Protein AF-A0AAW0UEI5-F1 (afdb_monomer_lite)

Secondary structure (DSSP, 8-state):
--THHHHHHHHHHHHHHHHHHHHHHHHHHHHHHHHHHHHHHHHHHTT----HHHHHHHHHHHHHHHHHHHHHHHHHHHHHHHHHHHHHHHHHHHHHHHHHHHHHHHHHHHHHHHHHHHHHHHHHHHHHHHHHHTTTTT--TT-HHHHHHHHHHHHHHHHHHHHHHHHHHHTT-

Organism: Scylla paramamosain (NCBI:txid85552)

Structure (mmCIF, N/CA/C/O backbone):
data_AF-A0AAW0UEI5-F1
#
_entry.id   AF-A0AAW0UEI5-F1
#
loop_
_atom_site.group_PDB
_atom_site.id
_atom_site.type_symbol
_atom_site.label_atom_id
_atom_site.label_alt_id
_atom_site.label_comp_id
_atom_site.label_asym_id
_atom_site.label_entity_id
_atom_site.label_seq_id
_atom_site.pdbx_PDB_ins_code
_atom_site.Cartn_x
_atom_site.Cartn_y
_atom_site.Cartn_z
_atom_site.occupancy
_atom_site.B_iso_or_equiv
_atom_site.auth_seq_id
_atom_site.auth_comp_id
_atom_site.auth_asym_id
_atom_site.auth_atom_id
_atom_site.pdbx_PDB_model_num
ATOM 1 N N . MET A 1 1 ? -10.371 6.107 6.459 1.00 50.34 1 MET A N 1
ATOM 2 C CA . MET A 1 1 ? -10.333 6.286 4.992 1.00 50.34 1 MET A CA 1
ATOM 3 C C . MET A 1 1 ? -11.681 5.960 4.374 1.00 50.34 1 MET A C 1
ATOM 5 O O . MET A 1 1 ? -11.989 4.800 4.139 1.00 50.34 1 MET A O 1
ATOM 9 N N . GLY A 1 2 ? -12.511 6.980 4.152 1.00 50.69 2 GLY A N 1
ATOM 10 C CA . GLY A 1 2 ? -13.611 6.857 3.192 1.00 50.69 2 GLY A CA 1
ATOM 11 C C . GLY A 1 2 ? -13.049 6.807 1.768 1.00 50.69 2 GLY A C 1
ATOM 12 O O . GLY A 1 2 ? -11.851 7.012 1.589 1.00 50.69 2 GLY A O 1
ATOM 13 N N . LEU A 1 3 ? -13.919 6.561 0.787 1.00 61.66 3 LEU A N 1
ATOM 14 C CA . LEU A 1 3 ? -13.705 6.432 -0.670 1.00 61.66 3 LEU A CA 1
ATOM 15 C C . LEU A 1 3 ? -12.547 7.246 -1.307 1.00 61.66 3 LEU A C 1
ATOM 17 O O . LEU A 1 3 ? -12.020 6.846 -2.340 1.00 61.66 3 LEU A O 1
ATOM 21 N N . HIS A 1 4 ? -12.118 8.346 -0.687 1.00 66.31 4 HIS A N 1
ATOM 22 C CA . HIS A 1 4 ? -11.010 9.196 -1.115 1.00 66.31 4 HIS A CA 1
ATOM 23 C C . HIS A 1 4 ? -9.640 8.497 -1.181 1.00 66.31 4 HIS A C 1
ATOM 25 O O . HIS A 1 4 ? -8.958 8.634 -2.190 1.00 66.31 4 HIS A O 1
ATOM 31 N N . GLY A 1 5 ? -9.261 7.698 -0.173 1.00 74.56 5 GLY A N 1
ATOM 32 C CA . GLY A 1 5 ? -7.939 7.041 -0.155 1.00 74.56 5 GLY A CA 1
ATOM 33 C C . GLY A 1 5 ? -7.789 5.964 -1.237 1.00 74.56 5 GLY A C 1
ATOM 34 O O . GLY A 1 5 ? -6.722 5.794 -1.818 1.00 74.56 5 GLY A O 1
ATOM 35 N N . PHE A 1 6 ? -8.889 5.283 -1.575 1.00 80.00 6 PHE A N 1
ATOM 36 C CA . PHE A 1 6 ? -8.926 4.347 -2.701 1.00 80.00 6 PHE A CA 1
ATOM 37 C C . PHE A 1 6 ? -8.832 5.068 -4.047 1.00 80.00 6 PHE A C 1
ATOM 39 O O . PHE A 1 6 ? -8.159 4.582 -4.953 1.00 80.00 6 PHE A O 1
ATOM 46 N N . SER A 1 7 ? -9.471 6.234 -4.172 1.00 86.75 7 SER A N 1
ATOM 47 C CA . SER A 1 7 ? -9.376 7.060 -5.378 1.00 86.75 7 SER A CA 1
ATOM 48 C C . SER A 1 7 ? -7.954 7.580 -5.607 1.00 86.75 7 SER A C 1
ATOM 50 O O . SER A 1 7 ? -7.487 7.576 -6.742 1.00 86.75 7 SER A O 1
ATOM 52 N N . GLU A 1 8 ? -7.261 8.009 -4.550 1.00 88.75 8 GLU A N 1
ATOM 53 C CA . GLU A 1 8 ? -5.876 8.493 -4.630 1.00 88.75 8 GLU A CA 1
ATOM 54 C C . GLU A 1 8 ? -4.903 7.365 -4.986 1.00 88.75 8 GLU A C 1
ATOM 56 O O . GLU A 1 8 ? -4.135 7.499 -5.938 1.00 88.75 8 GLU A O 1
ATOM 61 N N . ALA A 1 9 ? -4.999 6.214 -4.311 1.00 90.44 9 ALA A N 1
ATOM 62 C CA . ALA A 1 9 ? -4.184 5.046 -4.637 1.00 90.44 9 ALA A CA 1
ATOM 63 C C . ALA A 1 9 ? -4.417 4.562 -6.080 1.00 90.44 9 ALA A C 1
ATOM 65 O O . ALA A 1 9 ? -3.464 4.247 -6.788 1.00 90.44 9 ALA A O 1
ATOM 66 N N . SER A 1 10 ? -5.673 4.551 -6.546 1.00 92.56 10 SER A N 1
ATOM 67 C CA . SER A 1 10 ? -5.995 4.198 -7.934 1.00 92.56 10 SER A CA 1
ATOM 68 C C . SER A 1 10 ? -5.360 5.167 -8.931 1.00 92.56 10 SER A C 1
ATOM 70 O O . SER A 1 10 ? -4.824 4.726 -9.943 1.00 92.56 10 SER A O 1
ATOM 72 N N . SER A 1 11 ? -5.385 6.472 -8.642 1.00 93.62 11 SER A N 1
ATOM 73 C CA . SER A 1 11 ? -4.767 7.484 -9.505 1.00 93.62 11 SER A CA 1
ATOM 74 C C . SER A 1 11 ? -3.252 7.298 -9.610 1.00 93.62 11 SER A C 1
ATOM 76 O O . SER A 1 11 ? -2.709 7.376 -10.710 1.00 93.62 11 SER A O 1
ATOM 78 N N . ILE A 1 12 ? -2.575 7.019 -8.492 1.00 93.38 12 ILE A N 1
ATOM 79 C CA . ILE A 1 12 ? -1.125 6.766 -8.467 1.00 93.38 12 ILE A CA 1
ATOM 80 C C . ILE A 1 12 ? -0.783 5.499 -9.257 1.00 93.38 12 ILE A C 1
ATOM 82 O O . ILE A 1 12 ? 0.129 5.499 -10.081 1.00 93.38 12 ILE A O 1
ATOM 86 N N . LEU A 1 13 ? -1.550 4.420 -9.079 1.00 93.88 13 LEU A N 1
ATOM 87 C CA . LEU A 1 13 ? -1.349 3.183 -9.839 1.00 93.88 13 LEU A CA 1
ATOM 88 C C . LEU A 1 13 ? -1.552 3.389 -11.348 1.00 93.88 13 LEU A C 1
ATOM 90 O O . LEU A 1 13 ? -0.800 2.831 -12.151 1.00 93.88 13 LEU A O 1
ATOM 94 N N . ASP A 1 14 ? -2.518 4.217 -11.748 1.00 96.25 14 ASP A N 1
ATOM 95 C CA . ASP A 1 14 ? -2.708 4.596 -13.149 1.00 96.25 14 ASP A CA 1
ATOM 96 C C . ASP A 1 14 ? -1.534 5.428 -13.693 1.00 96.25 14 ASP A C 1
ATOM 98 O O . ASP A 1 14 ? -1.124 5.222 -14.841 1.00 96.25 14 ASP A O 1
ATOM 102 N N . SER A 1 15 ? -0.965 6.339 -12.894 1.00 95.50 15 SER A N 1
ATOM 103 C CA . SER A 1 15 ? 0.265 7.066 -13.242 1.00 95.50 15 SER A CA 1
ATOM 104 C C . SER A 1 15 ? 1.440 6.109 -13.445 1.00 95.50 15 SER A C 1
ATOM 106 O O . SER A 1 15 ? 2.057 6.125 -14.512 1.00 95.50 15 SER A O 1
ATOM 108 N N . ILE A 1 16 ? 1.691 5.209 -12.488 1.00 95.44 16 ILE A N 1
ATOM 109 C CA . ILE A 1 16 ? 2.750 4.189 -12.570 1.00 95.44 16 ILE A CA 1
ATOM 110 C C . ILE A 1 16 ? 2.584 3.350 -13.838 1.00 95.44 16 ILE A C 1
ATOM 112 O O . ILE A 1 16 ? 3.533 3.168 -14.600 1.00 95.44 16 ILE A O 1
ATOM 116 N N . LYS A 1 17 ? 1.363 2.890 -14.130 1.00 96.25 17 LYS A N 1
ATOM 117 C CA . LYS A 1 17 ? 1.079 2.112 -15.341 1.00 96.25 17 LYS A CA 1
ATOM 118 C C . LYS A 1 17 ? 1.422 2.883 -16.617 1.00 96.25 17 LYS A C 1
ATOM 120 O O . LYS A 1 17 ? 1.975 2.302 -17.548 1.00 96.25 17 LYS A O 1
ATOM 125 N N . LYS A 1 18 ? 1.111 4.181 -16.684 1.00 96.44 18 LYS A N 1
ATOM 126 C CA . LYS A 1 18 ? 1.470 5.026 -17.836 1.00 96.44 18 LYS A CA 1
ATOM 127 C C . LYS A 1 18 ? 2.983 5.174 -17.977 1.00 96.44 18 LYS A C 1
ATOM 129 O O . LYS A 1 18 ? 3.469 5.109 -19.102 1.00 96.44 18 LYS A O 1
ATOM 134 N N . ILE A 1 19 ? 3.707 5.350 -16.872 1.00 95.12 19 ILE A N 1
ATOM 135 C CA . ILE A 1 19 ? 5.173 5.442 -16.871 1.00 95.12 19 ILE A CA 1
ATOM 136 C C . ILE A 1 19 ? 5.784 4.135 -17.391 1.00 95.12 19 ILE A C 1
ATOM 138 O O . ILE A 1 19 ? 6.596 4.167 -18.310 1.00 95.12 19 ILE A O 1
ATOM 142 N N . LEU A 1 20 ? 5.317 2.980 -16.911 1.00 92.44 20 LEU A N 1
ATOM 143 C CA . LEU A 1 20 ? 5.793 1.673 -17.383 1.00 92.44 20 LEU A CA 1
ATOM 144 C C . LEU A 1 20 ? 5.533 1.454 -18.884 1.00 92.44 20 LEU A C 1
ATOM 146 O O . LEU A 1 20 ? 6.397 0.952 -19.596 1.00 92.44 20 LEU A O 1
ATOM 150 N N . LEU A 1 21 ? 4.385 1.902 -19.403 1.00 94.88 21 LEU A N 1
ATOM 151 C CA . LEU A 1 21 ? 4.105 1.838 -20.844 1.00 94.88 21 LEU A CA 1
ATOM 152 C C . LEU A 1 21 ? 5.052 2.722 -21.676 1.00 94.88 21 LEU A C 1
ATOM 154 O O . LEU A 1 21 ? 5.422 2.345 -22.791 1.00 94.88 21 LEU A O 1
ATOM 158 N N . LYS A 1 22 ? 5.446 3.899 -21.166 1.00 94.81 22 LYS A N 1
ATOM 159 C CA . LYS A 1 22 ? 6.484 4.723 -21.811 1.00 94.81 22 LYS A CA 1
ATOM 160 C C . LYS A 1 22 ? 7.837 4.015 -21.759 1.00 94.81 22 LYS A C 1
ATOM 162 O O . LYS A 1 22 ? 8.528 3.968 -22.776 1.00 94.81 22 LYS A O 1
ATOM 167 N N . TRP A 1 23 ? 8.177 3.422 -20.616 1.00 92.56 23 TRP A N 1
ATOM 168 C CA . TRP A 1 23 ? 9.424 2.691 -20.407 1.00 92.56 23 TRP A CA 1
ATOM 169 C C . TRP A 1 23 ? 9.609 1.574 -21.438 1.00 92.56 23 TRP A C 1
ATOM 171 O O . TRP A 1 23 ? 10.631 1.534 -22.123 1.00 92.56 23 TRP A O 1
ATOM 181 N N . ASP A 1 24 ? 8.590 0.736 -21.646 1.00 93.12 24 ASP A N 1
ATOM 182 C CA . ASP A 1 24 ? 8.618 -0.336 -22.652 1.00 93.12 24 ASP A CA 1
ATOM 183 C C . ASP A 1 24 ? 8.875 0.200 -24.068 1.00 93.12 24 ASP A C 1
ATOM 185 O O . ASP A 1 24 ? 9.644 -0.373 -24.853 1.00 93.12 24 ASP A O 1
ATOM 189 N N . LYS A 1 25 ? 8.268 1.346 -24.401 1.00 95.19 25 LYS A N 1
ATOM 190 C CA . LYS A 1 25 ? 8.491 2.024 -25.683 1.00 95.19 25 LYS A CA 1
ATOM 191 C C . LYS A 1 25 ? 9.928 2.533 -25.804 1.00 95.19 25 LYS A C 1
ATOM 193 O O . LYS A 1 25 ? 10.540 2.378 -26.860 1.00 95.19 25 LYS A O 1
ATOM 198 N N . HIS A 1 26 ? 10.480 3.121 -24.747 1.00 93.44 26 HIS A N 1
ATOM 199 C CA . HIS A 1 26 ? 11.866 3.582 -24.728 1.00 93.44 26 HIS A CA 1
ATOM 200 C C . HIS A 1 26 ? 12.858 2.418 -24.858 1.00 93.44 26 HIS A C 1
ATOM 202 O O . HIS A 1 26 ? 13.784 2.505 -25.664 1.00 93.44 26 HIS A O 1
ATOM 208 N N . CYS A 1 27 ? 12.626 1.297 -24.170 1.00 91.31 27 CYS A N 1
ATOM 209 C CA . CYS A 1 27 ? 13.422 0.078 -24.328 1.00 91.31 27 CYS A CA 1
ATOM 210 C C . CYS A 1 27 ? 13.369 -0.466 -25.762 1.00 91.31 27 CYS A C 1
ATOM 212 O O . CYS A 1 27 ? 14.409 -0.789 -26.336 1.00 91.31 27 CYS A O 1
ATOM 214 N N . SER A 1 28 ? 12.181 -0.499 -26.371 1.00 95.06 28 SER A N 1
ATOM 215 C CA . SER A 1 28 ? 12.010 -0.925 -27.768 1.00 95.06 28 SER A CA 1
ATOM 216 C C . SER A 1 28 ? 12.782 -0.024 -28.740 1.00 95.06 28 SER A C 1
ATOM 218 O O . SER A 1 28 ? 13.445 -0.510 -29.657 1.00 95.06 28 SER A O 1
ATOM 220 N N . ASN A 1 29 ? 12.754 1.294 -28.513 1.00 94.88 29 ASN A N 1
ATOM 221 C CA . ASN A 1 29 ? 13.522 2.253 -29.306 1.00 94.88 29 ASN A CA 1
ATOM 222 C C . ASN A 1 29 ? 15.033 2.034 -29.163 1.00 94.88 29 ASN A C 1
ATOM 224 O O . ASN A 1 29 ? 15.740 2.040 -30.167 1.00 94.88 29 ASN A O 1
ATOM 228 N N . LEU A 1 30 ? 15.530 1.821 -27.940 1.00 94.25 30 LEU A N 1
ATOM 229 C CA . LEU A 1 30 ? 16.948 1.542 -27.705 1.00 94.25 30 LEU A CA 1
ATOM 230 C C . LEU A 1 30 ? 17.394 0.248 -28.385 1.00 94.25 30 LEU A C 1
ATOM 232 O O . LEU A 1 30 ? 18.467 0.229 -28.978 1.00 94.25 30 LEU A O 1
ATOM 236 N N . HIS A 1 31 ? 16.567 -0.799 -28.359 1.00 94.31 31 HIS A N 1
ATOM 237 C CA . HIS A 1 31 ? 16.869 -2.051 -29.050 1.00 94.31 31 HIS A CA 1
ATOM 238 C C . HIS A 1 31 ? 16.983 -1.840 -30.566 1.00 94.31 31 HIS A C 1
ATOM 240 O O . HIS A 1 31 ? 17.979 -2.218 -31.173 1.00 94.31 31 HIS A O 1
ATOM 246 N N . SER A 1 32 ? 16.033 -1.112 -31.164 1.00 96.12 32 SER A N 1
ATOM 247 C CA . SER A 1 32 ? 16.086 -0.770 -32.590 1.00 96.12 32 SER A CA 1
ATOM 248 C C . SER A 1 32 ? 17.298 0.096 -32.961 1.00 96.12 32 SER A C 1
ATOM 250 O O . SER A 1 32 ? 17.843 -0.034 -34.059 1.00 96.12 32 SER A O 1
ATOM 252 N N . LEU A 1 33 ? 17.726 0.999 -32.075 1.00 94.75 33 LEU A N 1
ATOM 253 C CA . LEU A 1 33 ? 18.935 1.801 -32.277 1.00 94.75 33 LEU A CA 1
ATOM 254 C C . LEU A 1 33 ? 20.201 0.941 -32.155 1.00 94.75 33 LEU A C 1
ATOM 256 O O . LEU A 1 33 ? 21.124 1.129 -32.944 1.00 94.75 33 LEU A O 1
ATOM 260 N N . ALA A 1 34 ? 20.229 -0.024 -31.234 1.00 92.50 34 ALA A N 1
ATOM 261 C CA . ALA A 1 34 ? 21.320 -0.988 -31.115 1.00 92.50 34 ALA A CA 1
ATOM 262 C C . ALA A 1 34 ? 21.448 -1.855 -32.380 1.00 92.50 34 ALA A C 1
ATOM 264 O O . ALA A 1 34 ? 22.545 -1.974 -32.921 1.00 92.50 34 ALA A O 1
ATOM 265 N N . ASP A 1 35 ? 20.332 -2.352 -32.924 1.00 94.19 35 ASP A N 1
ATOM 266 C CA . ASP A 1 35 ? 20.323 -3.106 -34.186 1.00 94.19 35 ASP A CA 1
ATOM 267 C C . ASP A 1 35 ? 20.884 -2.283 -35.357 1.00 94.19 35 ASP A C 1
ATOM 269 O O . ASP A 1 35 ? 21.621 -2.802 -36.200 1.00 94.19 35 ASP A O 1
ATOM 273 N N . GLN A 1 36 ? 20.564 -0.984 -35.409 1.00 92.19 36 GLN A N 1
ATOM 274 C CA . GLN A 1 36 ? 21.107 -0.067 -36.416 1.00 92.19 36 GLN A CA 1
ATOM 275 C C . GLN A 1 36 ? 22.622 0.116 -36.268 1.00 92.19 36 GLN A C 1
ATOM 277 O O . GLN A 1 36 ? 23.323 0.105 -37.280 1.00 92.19 36 GLN A O 1
ATOM 282 N N . ILE A 1 37 ? 23.136 0.239 -35.038 1.00 91.62 37 ILE A N 1
ATOM 283 C CA . ILE A 1 37 ? 24.584 0.308 -34.777 1.00 91.62 37 ILE A CA 1
ATOM 284 C C . ILE A 1 37 ? 25.265 -0.972 -35.260 1.00 91.62 37 ILE A C 1
ATOM 286 O O . ILE A 1 37 ? 26.182 -0.895 -36.073 1.00 91.62 37 ILE A O 1
ATOM 290 N N . SER A 1 38 ? 24.763 -2.141 -34.860 1.00 90.12 38 SER A N 1
ATOM 291 C CA . SER A 1 38 ? 25.333 -3.428 -35.278 1.00 90.12 38 SER A CA 1
ATOM 292 C C . SER A 1 38 ? 25.225 -3.672 -36.787 1.00 90.12 38 SER A C 1
ATOM 294 O O . SER A 1 38 ? 26.036 -4.388 -37.375 1.00 90.12 38 SER A O 1
ATOM 296 N N . GLY A 1 39 ? 24.222 -3.096 -37.455 1.00 89.44 39 GLY A N 1
ATOM 297 C CA . GLY A 1 39 ? 24.138 -3.079 -38.916 1.00 89.44 39 GLY A CA 1
ATOM 298 C C . GLY A 1 39 ? 25.257 -2.255 -39.558 1.00 89.44 39 GLY A C 1
ATOM 299 O O . GLY A 1 39 ? 25.887 -2.714 -40.508 1.00 89.44 39 GLY A O 1
ATOM 300 N N . ILE A 1 40 ? 25.538 -1.064 -39.022 1.00 86.69 40 ILE A N 1
ATOM 301 C CA . ILE A 1 40 ? 26.620 -0.192 -39.504 1.00 86.69 40 ILE A CA 1
ATOM 302 C C . ILE A 1 40 ? 27.989 -0.837 -39.271 1.00 86.69 40 ILE A C 1
ATOM 304 O O . ILE A 1 40 ? 28.834 -0.803 -40.164 1.00 86.69 40 ILE A O 1
ATOM 308 N N . GLU A 1 41 ? 28.197 -1.446 -38.103 1.00 86.00 41 GLU A N 1
ATOM 309 C CA . GLU A 1 41 ? 29.434 -2.157 -37.762 1.00 86.00 41 GLU A CA 1
ATOM 310 C C . GLU A 1 41 ? 29.708 -3.299 -38.748 1.00 86.00 41 GLU A C 1
ATOM 312 O O . GLU A 1 41 ? 30.792 -3.346 -39.328 1.00 86.00 41 GLU A O 1
ATOM 317 N N . ARG A 1 42 ? 28.700 -4.130 -39.053 1.00 87.19 42 ARG A N 1
ATOM 318 C CA . ARG A 1 42 ? 28.820 -5.194 -40.067 1.00 87.19 42 ARG A CA 1
ATOM 319 C C . ARG A 1 42 ? 29.141 -4.663 -41.459 1.00 87.19 42 ARG A C 1
ATOM 321 O O . ARG A 1 42 ? 30.031 -5.187 -42.118 1.00 87.19 42 ARG A O 1
ATOM 328 N N . CYS A 1 43 ? 28.472 -3.599 -41.904 1.00 84.38 43 CYS A N 1
ATOM 329 C CA . CYS A 1 43 ? 28.779 -2.975 -43.195 1.00 84.38 43 CYS A CA 1
ATOM 330 C C . CYS A 1 43 ? 30.243 -2.509 -43.284 1.00 84.38 43 CYS A C 1
ATOM 332 O O . CYS A 1 43 ? 30.848 -2.565 -44.355 1.00 84.38 43 CYS A O 1
ATOM 334 N N . ASN A 1 44 ? 30.808 -2.047 -42.166 1.00 80.06 44 ASN A N 1
ATOM 335 C CA . ASN A 1 44 ? 32.198 -1.616 -42.082 1.00 80.06 44 ASN A CA 1
ATOM 336 C C . ASN A 1 44 ? 33.172 -2.812 -42.104 1.00 80.06 44 ASN A C 1
ATOM 338 O O . ASN A 1 44 ? 34.199 -2.747 -42.778 1.00 80.06 44 ASN A O 1
ATOM 342 N N . GLU A 1 45 ? 32.837 -3.912 -41.421 1.00 82.81 45 GLU A N 1
ATOM 343 C CA . GLU A 1 45 ? 33.601 -5.173 -41.435 1.00 82.81 45 GLU A CA 1
ATOM 344 C C . GLU A 1 45 ? 33.615 -5.838 -42.820 1.00 82.81 45 GLU A C 1
ATOM 346 O O . GLU A 1 45 ? 34.651 -6.328 -43.268 1.00 82.81 45 GLU A O 1
ATOM 351 N N . GLU A 1 46 ? 32.487 -5.802 -43.531 1.00 86.19 46 GLU A N 1
ATOM 352 C CA . GLU A 1 46 ? 32.327 -6.356 -44.883 1.00 86.19 46 GLU A CA 1
ATOM 353 C C . GLU A 1 46 ? 32.903 -5.444 -45.989 1.00 86.19 46 GLU A C 1
ATOM 355 O O . GLU A 1 46 ? 32.766 -5.743 -47.176 1.00 86.19 46 GLU A O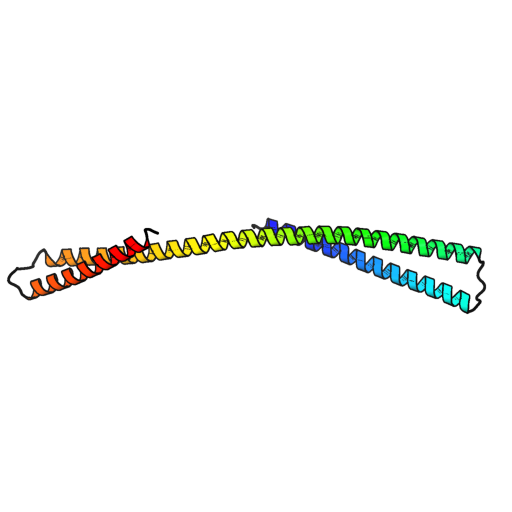 1
ATOM 360 N N . ALA A 1 47 ? 33.558 -4.334 -45.620 1.00 79.19 47 ALA A N 1
ATOM 361 C CA . ALA A 1 47 ? 34.120 -3.330 -46.530 1.00 79.19 47 ALA A CA 1
ATOM 362 C C . ALA A 1 47 ? 33.104 -2.771 -47.550 1.00 79.19 47 ALA A C 1
ATOM 364 O O . ALA A 1 47 ? 33.471 -2.356 -48.656 1.00 79.19 47 ALA A O 1
ATOM 365 N N . ILE A 1 48 ? 31.819 -2.724 -47.179 1.00 77.88 48 ILE A N 1
ATOM 366 C CA . ILE A 1 48 ? 30.775 -2.115 -48.002 1.00 77.88 48 ILE A CA 1
ATOM 367 C C . ILE A 1 48 ? 31.034 -0.609 -48.046 1.00 77.88 48 ILE A C 1
ATOM 369 O O . ILE A 1 48 ? 31.011 0.088 -47.030 1.00 77.88 48 ILE A O 1
ATOM 373 N N . HIS A 1 49 ? 31.313 -0.092 -49.242 1.00 74.06 49 HIS A N 1
ATOM 374 C CA . HIS A 1 49 ? 31.804 1.271 -49.388 1.00 74.06 49 HIS A CA 1
ATOM 375 C C . HIS A 1 49 ? 30.666 2.294 -49.257 1.00 74.06 49 HIS A C 1
ATOM 377 O O . HIS A 1 49 ? 29.940 2.573 -50.210 1.00 74.06 49 HIS A O 1
ATOM 383 N N . PHE A 1 50 ? 30.553 2.904 -48.078 1.00 75.00 50 PHE A N 1
ATOM 384 C CA . PHE A 1 50 ? 29.744 4.102 -47.855 1.00 75.00 50 PHE A CA 1
ATOM 385 C C . PHE A 1 50 ? 30.625 5.363 -47.871 1.00 75.00 50 PHE A C 1
ATOM 387 O O . PHE A 1 50 ? 31.798 5.302 -47.483 1.00 75.00 50 PHE A O 1
ATOM 394 N N . PRO A 1 51 ? 30.100 6.528 -48.291 1.00 84.38 51 PRO A N 1
ATOM 395 C CA . PRO A 1 51 ? 30.785 7.800 -48.089 1.00 84.38 51 PRO A CA 1
ATOM 396 C C . PRO A 1 51 ? 31.016 8.045 -46.590 1.00 84.38 51 PRO A C 1
ATOM 398 O O . PRO A 1 51 ? 30.073 7.984 -45.800 1.00 84.38 51 PRO A O 1
ATOM 401 N N . LYS A 1 52 ? 32.256 8.350 -46.183 1.00 78.88 52 LYS A N 1
ATOM 402 C CA . LYS A 1 52 ? 32.610 8.581 -44.764 1.00 78.88 52 LYS A CA 1
ATOM 403 C C . LYS A 1 52 ? 31.749 9.664 -44.106 1.00 78.88 52 LYS A C 1
ATOM 405 O O . LYS A 1 52 ? 31.380 9.539 -42.944 1.00 78.88 52 LYS A O 1
ATOM 410 N N . GLU A 1 53 ? 31.401 10.698 -44.866 1.00 82.94 53 GLU A N 1
ATOM 411 C CA . GLU A 1 53 ? 30.530 11.799 -44.435 1.00 82.94 53 GLU A CA 1
ATOM 412 C C . GLU A 1 53 ? 29.116 11.309 -44.095 1.00 82.94 53 GLU A C 1
ATOM 414 O O . GLU A 1 53 ? 28.538 11.719 -43.090 1.00 82.94 53 GLU A O 1
ATOM 419 N N . MET A 1 54 ? 28.584 10.375 -44.889 1.00 84.88 54 MET A N 1
ATOM 420 C CA . MET A 1 54 ? 27.270 9.775 -44.665 1.00 84.88 54 MET A CA 1
ATOM 421 C C . MET A 1 54 ? 27.278 8.882 -43.421 1.00 84.88 54 MET A C 1
ATOM 423 O O . MET A 1 54 ? 26.368 8.971 -42.601 1.00 84.88 54 MET A O 1
ATOM 427 N N . LEU A 1 55 ? 28.324 8.071 -43.241 1.00 82.50 55 LEU A N 1
ATOM 428 C CA . LEU A 1 55 ? 28.459 7.198 -42.071 1.00 82.50 55 LEU A CA 1
ATOM 429 C C . LEU A 1 55 ? 28.593 8.013 -40.774 1.00 82.50 55 LEU A C 1
ATOM 431 O O . LEU A 1 55 ? 27.905 7.730 -39.794 1.00 82.50 55 LEU A O 1
ATOM 435 N N . GLY A 1 56 ? 29.384 9.092 -40.800 1.00 84.06 56 GLY A N 1
ATOM 436 C CA . GLY A 1 56 ? 29.488 10.035 -39.685 1.00 84.06 56 GLY A CA 1
ATOM 437 C C . GLY A 1 56 ? 28.150 10.700 -39.341 1.00 84.06 56 GLY A C 1
ATOM 438 O O . GLY A 1 56 ? 27.768 10.744 -38.173 1.00 84.06 56 GLY A O 1
ATOM 439 N N . ALA A 1 57 ? 27.393 11.157 -40.345 1.00 88.81 57 ALA A N 1
ATOM 440 C CA . ALA A 1 57 ? 26.081 11.773 -40.132 1.00 88.81 57 ALA A CA 1
ATOM 441 C C . ALA A 1 57 ? 25.051 10.794 -39.536 1.00 88.81 57 ALA A C 1
ATOM 443 O O . ALA A 1 57 ? 24.297 11.155 -38.626 1.00 88.81 57 ALA A O 1
ATOM 444 N N . VAL A 1 58 ? 25.036 9.543 -40.010 1.00 89.50 58 VAL A N 1
ATOM 445 C CA . VAL A 1 58 ? 24.159 8.490 -39.474 1.00 89.50 58 VAL A CA 1
ATOM 446 C C . VAL A 1 58 ? 24.519 8.180 -38.022 1.00 89.50 58 VAL A C 1
ATOM 448 O O . VAL A 1 58 ? 23.629 8.134 -37.173 1.00 89.50 58 VAL A O 1
ATOM 451 N N . GLN A 1 59 ? 25.806 8.044 -37.703 1.00 88.00 59 GLN A N 1
ATOM 452 C CA . GLN A 1 59 ? 26.243 7.720 -36.346 1.00 88.00 59 GLN A CA 1
ATOM 453 C C . GLN A 1 59 ? 25.964 8.853 -35.350 1.00 88.00 59 GLN A C 1
ATOM 455 O O . GLN A 1 59 ? 25.497 8.592 -34.242 1.00 88.00 59 GLN A O 1
ATOM 460 N N . ILE A 1 60 ? 26.144 10.116 -35.758 1.00 92.75 60 ILE A N 1
ATOM 461 C CA . ILE A 1 60 ? 25.728 11.285 -34.963 1.00 92.75 60 ILE A CA 1
ATOM 462 C C . ILE A 1 60 ? 24.220 11.241 -34.691 1.00 92.75 60 ILE A C 1
ATOM 464 O O . ILE A 1 60 ? 23.788 11.439 -33.556 1.00 92.75 60 ILE A O 1
ATOM 468 N N . THR A 1 61 ? 23.418 10.937 -35.715 1.00 94.69 61 THR A N 1
ATOM 469 C CA . THR A 1 61 ? 21.956 10.868 -35.588 1.00 94.69 61 THR A CA 1
ATOM 470 C C . THR A 1 61 ? 21.523 9.765 -34.622 1.00 94.69 61 THR A C 1
ATOM 472 O O . THR A 1 61 ? 20.668 9.997 -33.767 1.00 94.69 61 THR A O 1
ATOM 475 N N . ILE A 1 62 ? 22.112 8.571 -34.729 1.00 94.00 62 ILE A N 1
ATOM 476 C CA . ILE A 1 62 ? 21.816 7.447 -33.834 1.00 94.00 62 ILE A CA 1
ATOM 477 C C . ILE A 1 62 ? 22.212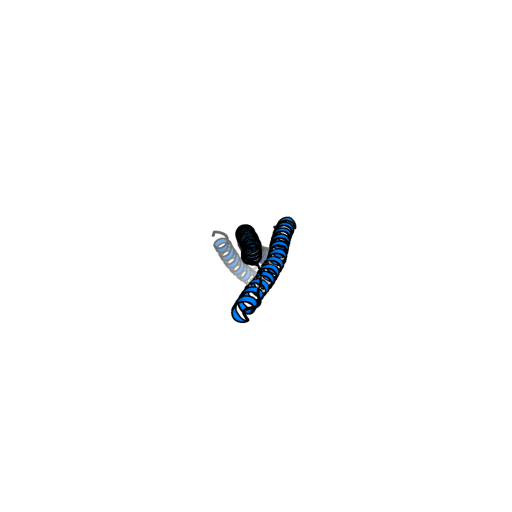 7.788 -32.395 1.00 94.00 62 ILE A C 1
ATOM 479 O O . ILE A 1 62 ? 21.385 7.656 -31.495 1.00 94.00 62 ILE A O 1
ATOM 483 N N . ASN A 1 63 ? 23.425 8.304 -32.179 1.00 92.50 63 ASN A N 1
ATOM 484 C CA . ASN A 1 63 ? 23.897 8.683 -30.846 1.00 92.50 63 ASN A CA 1
ATOM 485 C C . ASN A 1 63 ? 23.013 9.762 -30.207 1.00 92.50 63 ASN A C 1
ATOM 487 O O . ASN A 1 63 ? 22.688 9.666 -29.025 1.00 92.50 63 ASN A O 1
ATOM 491 N N . SER A 1 64 ? 22.560 10.750 -30.987 1.00 96.25 64 SER A N 1
ATOM 492 C CA . SER A 1 64 ? 21.616 11.767 -30.511 1.00 96.25 64 SER A CA 1
ATOM 493 C C . SER A 1 64 ? 20.290 11.152 -30.052 1.00 96.25 64 SER A C 1
ATOM 495 O O . SER A 1 64 ? 19.785 11.521 -28.996 1.00 96.25 64 SER A O 1
ATOM 497 N N . LYS A 1 65 ? 19.736 10.195 -30.809 1.00 96.12 65 LYS A N 1
ATOM 498 C CA . LYS A 1 65 ? 18.488 9.500 -30.444 1.00 96.12 65 LYS A CA 1
ATOM 499 C C . LYS A 1 65 ? 18.650 8.607 -29.214 1.00 96.12 65 LYS A C 1
ATOM 501 O O . LYS A 1 65 ? 17.722 8.501 -28.412 1.00 96.12 65 LYS A O 1
ATOM 506 N N . ILE A 1 66 ? 19.811 7.968 -29.056 1.00 94.69 66 ILE A N 1
ATOM 507 C CA . ILE A 1 66 ? 20.136 7.185 -27.856 1.00 94.69 66 ILE A CA 1
ATOM 508 C C . ILE A 1 66 ? 20.172 8.107 -26.639 1.00 94.69 66 ILE A C 1
ATOM 510 O O . ILE A 1 66 ? 19.489 7.827 -25.658 1.00 94.69 66 ILE A O 1
ATOM 514 N N . LEU A 1 67 ? 20.900 9.226 -26.717 1.00 96.00 67 LEU A N 1
ATOM 515 C CA . LEU A 1 67 ? 20.979 10.204 -25.629 1.00 96.00 67 LEU A CA 1
ATOM 516 C C . LEU A 1 67 ? 19.598 10.743 -25.245 1.00 96.00 67 LEU A C 1
ATOM 518 O O . LEU A 1 67 ? 19.257 10.743 -24.067 1.00 96.00 67 LEU A O 1
ATOM 522 N N . GLU A 1 68 ? 18.781 11.126 -26.226 1.00 96.44 68 GLU A N 1
ATOM 523 C CA . GLU A 1 68 ? 17.406 11.577 -25.990 1.00 96.44 68 GLU A CA 1
ATOM 524 C C . GLU A 1 68 ? 16.555 10.486 -25.315 1.00 96.44 68 GLU A C 1
ATOM 526 O O . GLU A 1 68 ? 15.809 10.754 -24.372 1.00 96.44 68 GLU A O 1
ATOM 531 N N . THR A 1 69 ? 16.667 9.232 -25.761 1.00 94.56 69 THR A N 1
ATOM 532 C CA . THR A 1 69 ? 15.902 8.120 -25.177 1.00 94.56 69 THR A CA 1
ATOM 533 C C . THR A 1 69 ? 16.343 7.822 -23.743 1.00 94.56 69 THR A C 1
ATOM 535 O O . THR A 1 69 ? 15.492 7.603 -22.883 1.00 94.56 69 THR A O 1
ATOM 538 N N . LEU A 1 70 ? 17.646 7.877 -23.457 1.00 93.50 70 LEU A N 1
ATOM 539 C CA . LEU A 1 70 ? 18.189 7.705 -22.108 1.00 93.50 70 LEU A CA 1
ATOM 540 C C . LEU A 1 70 ? 17.781 8.847 -21.169 1.00 93.50 70 LEU A C 1
ATOM 542 O O . LEU A 1 70 ? 17.434 8.592 -20.020 1.00 93.50 70 LEU A O 1
ATOM 546 N N . GLN A 1 71 ? 17.763 10.091 -21.652 1.00 95.50 71 GLN A N 1
ATOM 547 C CA . GLN A 1 71 ? 17.271 11.236 -20.877 1.00 95.50 71 GLN A CA 1
ATOM 548 C C . GLN A 1 71 ? 15.787 11.087 -20.527 1.00 95.50 71 GLN A C 1
ATOM 550 O O . GLN A 1 71 ? 15.392 11.352 -19.394 1.00 95.50 71 GLN A O 1
ATOM 555 N N . ASN A 1 72 ? 14.968 10.623 -21.477 1.00 94.19 72 ASN A N 1
ATOM 556 C CA . ASN A 1 72 ? 13.556 10.351 -21.217 1.00 94.19 72 ASN A CA 1
ATOM 557 C C . ASN A 1 72 ? 13.368 9.223 -20.189 1.00 94.19 72 ASN A C 1
ATOM 559 O O . ASN A 1 72 ? 12.568 9.391 -19.276 1.00 94.19 72 ASN A O 1
ATOM 563 N N . LEU A 1 73 ? 14.140 8.132 -20.286 1.00 93.31 73 LEU A N 1
ATOM 564 C CA . LEU A 1 73 ? 14.136 7.054 -19.286 1.00 93.31 73 LEU A CA 1
ATOM 565 C C . LEU A 1 73 ? 14.541 7.549 -17.895 1.00 93.31 73 LEU A C 1
ATOM 567 O O . LEU A 1 73 ? 13.910 7.174 -16.914 1.00 93.31 73 LEU A O 1
ATOM 571 N N . SER A 1 74 ? 15.557 8.411 -17.807 1.00 94.25 74 SER A N 1
ATOM 572 C CA . SER A 1 74 ? 15.981 9.011 -16.537 1.00 94.25 74 SER A CA 1
ATOM 573 C C . SER A 1 74 ? 14.850 9.813 -15.894 1.00 94.25 74 SER A C 1
ATOM 575 O O . SER A 1 74 ? 14.581 9.645 -14.710 1.00 94.25 74 SER A O 1
ATOM 577 N N . ARG A 1 75 ? 14.144 10.640 -16.675 1.00 94.50 75 ARG A N 1
ATOM 578 C CA . ARG A 1 75 ? 12.990 11.404 -16.178 1.00 94.50 75 ARG A CA 1
ATOM 579 C C . ARG A 1 75 ? 11.841 10.489 -15.755 1.00 94.50 75 ARG A C 1
ATOM 581 O O . ARG A 1 75 ? 11.257 10.695 -14.700 1.00 94.50 75 ARG A O 1
ATOM 588 N N . ASP A 1 76 ? 11.520 9.482 -16.562 1.00 94.44 76 ASP A N 1
ATOM 589 C CA . ASP A 1 76 ? 10.468 8.516 -16.233 1.00 94.44 76 ASP A CA 1
ATOM 590 C C . ASP A 1 76 ? 10.810 7.738 -14.941 1.00 94.44 76 ASP A C 1
ATOM 592 O O . ASP A 1 76 ? 9.911 7.403 -14.172 1.00 94.44 76 ASP A O 1
ATO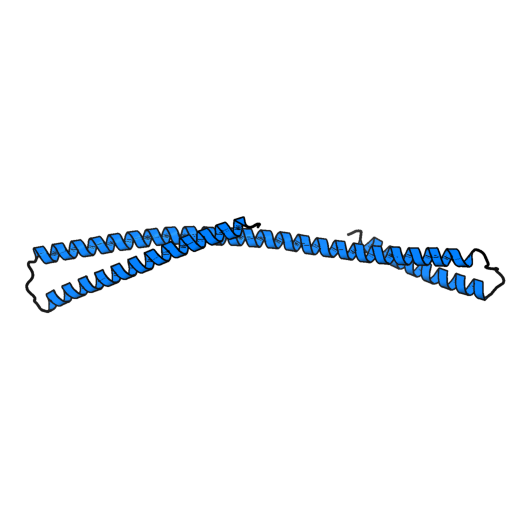M 596 N N . MET A 1 77 ? 12.098 7.494 -14.659 1.00 93.25 77 MET A N 1
ATOM 597 C CA . MET A 1 77 ? 12.560 6.889 -13.404 1.00 93.25 77 MET A CA 1
ATOM 598 C C . MET A 1 77 ? 12.346 7.814 -12.199 1.00 93.25 77 MET A C 1
ATOM 600 O O . MET A 1 77 ? 11.829 7.366 -11.179 1.00 93.25 77 MET A O 1
ATOM 604 N N . GLU A 1 78 ? 12.674 9.101 -12.329 1.00 95.69 78 GLU A N 1
ATOM 605 C CA . GLU A 1 78 ? 12.408 10.110 -11.293 1.00 95.69 78 GLU A CA 1
ATOM 606 C C . GLU A 1 78 ? 10.899 10.250 -11.014 1.00 95.69 78 GLU A C 1
ATOM 608 O O . GLU A 1 78 ? 10.478 10.293 -9.855 1.00 95.69 78 GLU A O 1
ATOM 613 N N . GLU A 1 79 ? 10.065 10.264 -12.064 1.00 94.12 79 GLU A N 1
ATOM 614 C CA . GLU A 1 79 ? 8.599 10.252 -11.935 1.00 94.12 79 GLU A CA 1
ATOM 615 C C . GLU A 1 79 ? 8.121 8.990 -11.191 1.00 94.12 79 GLU A C 1
ATOM 617 O O . GLU A 1 79 ? 7.279 9.076 -10.295 1.00 94.12 79 GLU A O 1
ATOM 622 N N . LEU A 1 80 ? 8.683 7.818 -11.511 1.00 94.12 80 LEU A N 1
ATOM 623 C CA . LEU A 1 80 ? 8.326 6.553 -10.867 1.00 94.12 80 LEU A CA 1
ATOM 624 C C . LEU A 1 80 ? 8.699 6.524 -9.378 1.00 94.12 80 LEU A C 1
ATOM 626 O O . LEU A 1 80 ? 7.912 6.042 -8.561 1.00 94.12 80 LEU A O 1
ATOM 630 N N . GLU A 1 81 ? 9.872 7.042 -9.011 1.00 95.56 81 GLU A N 1
ATOM 631 C CA . GLU A 1 81 ? 10.309 7.147 -7.614 1.00 95.56 81 GLU A CA 1
ATOM 632 C C . GLU A 1 81 ? 9.396 8.072 -6.795 1.00 95.56 81 GLU A C 1
ATOM 634 O O . GLU A 1 81 ? 9.054 7.759 -5.645 1.00 95.56 81 GLU A O 1
ATOM 639 N N . ALA A 1 82 ? 8.948 9.179 -7.393 1.00 95.69 82 ALA A N 1
ATOM 640 C CA . ALA A 1 82 ? 8.001 10.093 -6.765 1.00 95.69 82 ALA A CA 1
ATOM 641 C C . ALA A 1 82 ? 6.638 9.420 -6.519 1.00 95.69 82 ALA A C 1
ATOM 643 O O . ALA A 1 82 ? 6.123 9.466 -5.398 1.00 95.69 82 ALA A O 1
ATOM 644 N N . GLU A 1 83 ? 6.086 8.738 -7.527 1.00 94.31 83 GLU A N 1
ATOM 645 C CA . GLU A 1 83 ? 4.812 8.012 -7.413 1.00 94.31 83 GLU A CA 1
ATOM 646 C C . GLU A 1 83 ? 4.897 6.854 -6.402 1.00 94.31 83 GLU A C 1
ATOM 648 O O . GLU A 1 83 ? 3.992 6.658 -5.588 1.00 94.31 83 GLU A O 1
ATOM 653 N N . HIS A 1 84 ? 6.014 6.117 -6.376 1.00 93.44 84 HIS A N 1
ATOM 654 C CA . HIS A 1 84 ? 6.265 5.079 -5.371 1.00 93.44 84 HIS A CA 1
ATOM 655 C C . HIS A 1 84 ? 6.270 5.656 -3.949 1.00 93.44 84 HIS A C 1
ATOM 657 O O . HIS A 1 84 ? 5.621 5.115 -3.051 1.00 93.44 84 HIS A O 1
ATOM 663 N N . THR A 1 85 ? 6.965 6.775 -3.743 1.00 95.19 85 THR A N 1
ATOM 664 C CA . THR A 1 85 ? 7.027 7.446 -2.437 1.00 95.19 85 THR A CA 1
ATOM 665 C C . THR A 1 85 ? 5.641 7.911 -1.983 1.00 95.19 85 THR A C 1
ATOM 667 O O . THR A 1 85 ? 5.276 7.726 -0.819 1.00 95.19 85 THR A O 1
ATOM 670 N N . ALA A 1 86 ? 4.836 8.455 -2.901 1.00 93.62 86 ALA A N 1
ATOM 671 C CA . ALA A 1 86 ? 3.455 8.840 -2.623 1.00 93.62 86 ALA A CA 1
ATOM 672 C C . ALA A 1 86 ? 2.592 7.631 -2.220 1.00 93.62 86 ALA A C 1
ATOM 674 O O . ALA A 1 86 ? 1.851 7.702 -1.237 1.00 93.62 86 ALA A O 1
ATOM 675 N N . LEU A 1 87 ? 2.729 6.500 -2.922 1.00 93.12 87 LEU A N 1
ATOM 676 C CA . LEU A 1 87 ? 1.989 5.275 -2.614 1.00 93.12 87 LEU A CA 1
ATOM 677 C C . LEU A 1 87 ? 2.341 4.716 -1.230 1.00 93.12 87 LEU A C 1
ATOM 679 O O . LEU A 1 87 ? 1.442 4.350 -0.470 1.00 93.12 87 LEU A O 1
ATOM 683 N N . VAL A 1 88 ? 3.632 4.673 -0.887 1.00 93.88 88 VAL A N 1
ATOM 684 C CA . VAL A 1 88 ? 4.099 4.230 0.437 1.00 93.88 88 VAL A CA 1
ATOM 685 C C . VAL A 1 88 ? 3.546 5.138 1.532 1.00 93.88 88 VAL A C 1
ATOM 687 O O . VAL A 1 88 ? 3.006 4.648 2.521 1.00 93.88 88 VAL A O 1
ATOM 690 N N . SER A 1 89 ? 3.587 6.458 1.331 1.00 93.00 89 SER A N 1
ATOM 691 C CA . SER A 1 89 ? 3.048 7.416 2.300 1.00 93.00 89 SER A CA 1
ATOM 692 C C . SER A 1 89 ? 1.546 7.217 2.550 1.00 93.00 89 SER A C 1
ATOM 694 O O . SER A 1 89 ? 1.105 7.213 3.704 1.00 93.00 89 SER A O 1
ATOM 696 N N . LEU A 1 90 ? 0.760 6.984 1.491 1.00 93.25 90 LEU A N 1
ATOM 697 C CA . LEU A 1 90 ? -0.662 6.657 1.620 1.00 93.25 90 LEU A CA 1
ATOM 698 C C . LEU A 1 90 ? -0.883 5.344 2.377 1.00 93.25 90 LEU A C 1
ATOM 700 O O . LEU A 1 90 ? -1.782 5.271 3.217 1.00 93.25 90 LEU A O 1
ATOM 704 N N . LEU A 1 91 ? -0.067 4.319 2.115 1.00 91.31 91 LEU A N 1
ATOM 705 C CA . LEU A 1 91 ? -0.146 3.030 2.803 1.00 91.31 91 LEU A CA 1
ATOM 706 C C . LEU A 1 91 ? 0.150 3.170 4.305 1.00 91.31 91 LEU A C 1
ATOM 708 O O . LEU A 1 91 ? -0.583 2.630 5.133 1.00 91.31 91 LEU A O 1
ATOM 712 N N . ASP A 1 92 ? 1.172 3.939 4.670 1.00 94.00 92 ASP A N 1
ATOM 713 C CA . ASP A 1 92 ? 1.524 4.184 6.070 1.00 94.00 92 ASP A CA 1
ATOM 714 C C . ASP A 1 92 ? 0.427 4.965 6.798 1.00 94.00 92 ASP A C 1
ATOM 716 O O . ASP A 1 92 ? 0.047 4.640 7.930 1.00 94.00 92 ASP A O 1
ATOM 720 N N . GLN A 1 93 ? -0.143 5.984 6.150 1.00 90.81 93 GLN A N 1
ATOM 721 C CA . GLN A 1 93 ? -1.288 6.709 6.698 1.00 90.81 93 GLN A CA 1
ATOM 722 C C . GLN A 1 93 ? -2.485 5.770 6.891 1.00 90.81 93 GLN A C 1
ATOM 724 O O . GLN A 1 93 ? -3.179 5.840 7.914 1.00 90.81 93 GLN A O 1
ATOM 729 N N . ALA A 1 94 ? -2.713 4.880 5.926 1.00 89.19 94 ALA A N 1
ATOM 730 C CA . ALA A 1 94 ? -3.788 3.910 5.955 1.00 89.19 94 ALA A CA 1
ATOM 731 C C . ALA A 1 94 ? -3.656 2.928 7.123 1.00 89.19 94 ALA A C 1
ATOM 733 O O . ALA A 1 94 ? -4.604 2.726 7.892 1.00 89.19 94 ALA A O 1
ATOM 734 N N . LEU A 1 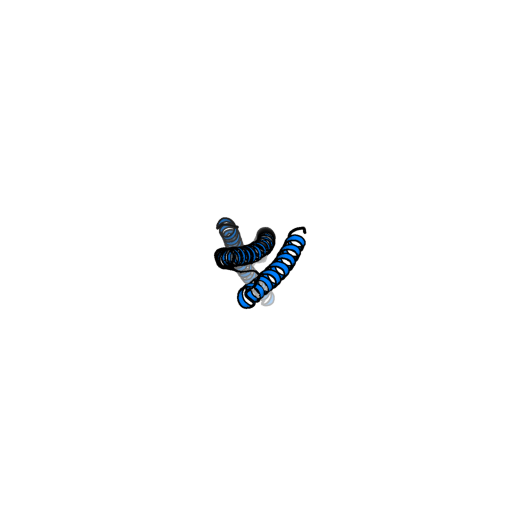95 ? -2.458 2.372 7.290 1.00 92.62 95 LEU A N 1
ATOM 735 C CA . LEU A 1 95 ? -2.124 1.428 8.346 1.00 92.62 95 LEU A CA 1
ATOM 736 C C . LEU A 1 95 ? -2.284 2.064 9.731 1.00 92.62 95 LEU A C 1
ATOM 738 O O . LEU A 1 95 ? -2.945 1.497 10.601 1.00 92.62 95 LEU A O 1
ATOM 742 N N . ASN A 1 96 ? -1.772 3.284 9.910 1.00 92.81 96 ASN A N 1
ATOM 743 C CA . ASN A 1 96 ? -1.895 4.025 11.165 1.00 92.81 96 ASN A CA 1
ATOM 744 C C . ASN A 1 96 ? -3.356 4.302 11.543 1.00 92.81 96 ASN A C 1
ATOM 746 O O . ASN A 1 96 ? -3.737 4.186 12.709 1.00 92.81 96 ASN A O 1
ATOM 750 N N . GLN A 1 97 ? -4.205 4.651 10.570 1.00 90.12 97 GLN A N 1
ATOM 751 C CA . GLN A 1 97 ? -5.639 4.810 10.826 1.00 90.12 97 GLN A CA 1
ATOM 752 C C . GLN A 1 97 ? -6.298 3.485 11.212 1.00 90.12 97 GLN A C 1
ATOM 754 O O . GLN A 1 97 ? -7.119 3.465 12.129 1.00 90.12 97 GLN A O 1
ATOM 759 N N . SER A 1 98 ? -5.942 2.390 10.537 1.00 90.94 98 SER A N 1
ATOM 760 C CA . SER A 1 98 ? -6.460 1.061 10.863 1.00 90.94 98 SER A CA 1
ATOM 761 C C . SER A 1 98 ? -6.080 0.642 12.283 1.00 90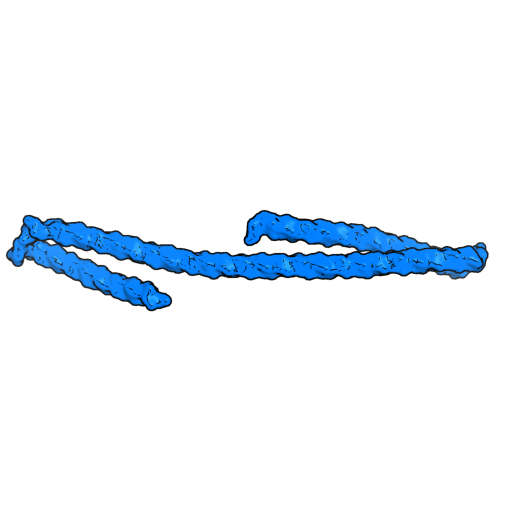.94 98 SER A C 1
ATOM 763 O O . SER A 1 98 ? -6.926 0.119 13.002 1.00 90.94 98 SER A O 1
ATOM 765 N N . HIS A 1 99 ? -4.844 0.914 12.708 1.00 93.62 99 HIS A N 1
ATOM 766 C CA . HIS A 1 99 ? -4.380 0.590 14.056 1.00 93.62 99 HIS A CA 1
ATOM 767 C C . HIS A 1 99 ? -5.180 1.340 15.129 1.00 93.62 99 HIS A C 1
ATOM 769 O O . HIS A 1 99 ? -5.731 0.721 16.031 1.00 93.62 99 HIS A O 1
ATOM 775 N N . ARG A 1 100 ? -5.378 2.654 14.957 1.00 93.88 100 ARG A N 1
ATOM 776 C CA . ARG A 1 100 ? -6.202 3.466 15.875 1.00 93.88 100 ARG A CA 1
ATOM 777 C C . ARG A 1 100 ? -7.655 2.991 15.955 1.00 93.88 100 ARG A C 1
ATOM 779 O O . ARG A 1 100 ? -8.283 3.063 17.008 1.00 93.88 100 ARG A O 1
ATOM 786 N N . LEU A 1 101 ? -8.226 2.548 14.831 1.00 94.25 101 LEU A N 1
ATOM 787 C CA . LEU A 1 101 ? -9.582 1.992 14.811 1.00 94.25 101 LEU A CA 1
ATOM 788 C C . LEU A 1 101 ? -9.652 0.645 15.535 1.00 94.25 101 LEU A C 1
ATOM 790 O O . LEU A 1 101 ? -10.648 0.390 16.210 1.00 94.25 101 LEU A O 1
ATOM 794 N N . LEU A 1 102 ? -8.615 -0.186 15.413 1.00 93.94 102 LEU A N 1
ATOM 795 C CA . LEU A 1 102 ? -8.517 -1.456 16.124 1.00 93.94 102 LEU A CA 1
ATOM 796 C C . LEU A 1 102 ? -8.441 -1.235 17.638 1.00 93.94 102 LEU A C 1
ATOM 798 O O . LEU A 1 102 ? -9.272 -1.787 18.349 1.00 93.94 102 LEU A O 1
ATOM 802 N N . GLU A 1 103 ? -7.553 -0.353 18.107 1.00 92.69 103 GLU A N 1
ATOM 803 C CA . GLU A 1 103 ? -7.442 0.015 19.530 1.00 92.69 103 GLU A CA 1
ATOM 804 C C . GLU A 1 103 ? -8.791 0.495 20.091 1.00 92.69 103 GLU A C 1
ATOM 806 O O . GLU A 1 103 ? -9.249 0.055 21.146 1.00 92.69 103 GLU A O 1
ATOM 811 N N . LYS A 1 104 ? -9.492 1.362 19.347 1.00 93.56 104 LYS A N 1
ATOM 812 C CA . LYS A 1 104 ? -10.823 1.838 19.745 1.00 93.56 104 LYS A CA 1
ATOM 813 C C . LYS A 1 104 ? -11.855 0.707 19.799 1.00 93.56 104 LYS A C 1
ATOM 815 O O . LYS A 1 104 ? -12.745 0.729 20.652 1.00 93.56 104 LYS A O 1
ATOM 820 N N . ASN A 1 105 ? -11.778 -0.254 18.884 1.00 93.06 105 ASN A N 1
ATOM 821 C CA . ASN A 1 105 ? -12.685 -1.396 18.865 1.00 93.06 105 ASN A CA 1
ATOM 822 C C . ASN A 1 105 ? -12.419 -2.334 20.050 1.00 93.06 105 ASN A C 1
ATOM 824 O O . ASN A 1 105 ? -13.360 -2.718 20.734 1.00 93.06 105 ASN A O 1
ATOM 828 N N . GLU A 1 106 ? -11.157 -2.627 20.363 1.00 93.94 106 GLU A N 1
ATOM 829 C CA . GLU A 1 106 ? -10.772 -3.420 21.540 1.00 93.94 106 GLU A CA 1
ATOM 830 C C . GLU A 1 106 ? -11.262 -2.780 22.848 1.00 93.94 106 GLU A C 1
ATOM 832 O O . GLU A 1 106 ? -11.824 -3.464 23.713 1.00 93.94 106 GLU A O 1
ATOM 837 N N . GLN A 1 107 ? -11.154 -1.453 22.955 1.00 90.81 107 GLN A N 1
ATOM 838 C CA . GLN A 1 107 ? -11.732 -0.696 24.066 1.00 90.81 107 GLN A CA 1
ATOM 839 C C . GLN A 1 107 ? -13.263 -0.837 24.114 1.00 90.81 107 GLN A C 1
ATOM 841 O O . GLN A 1 107 ? -13.830 -1.156 25.158 1.00 90.81 107 GLN A O 1
ATOM 846 N N . THR A 1 108 ? -13.938 -0.673 22.972 1.00 92.38 108 THR A N 1
ATOM 847 C CA . THR A 1 108 ? -15.405 -0.796 22.870 1.00 92.38 108 THR A CA 1
ATOM 848 C C . THR A 1 108 ? -15.886 -2.204 23.247 1.00 92.38 108 THR A C 1
ATOM 850 O O . THR A 1 108 ? -16.911 -2.359 23.913 1.00 92.38 108 THR A O 1
ATOM 853 N N . VAL A 1 109 ? -15.149 -3.248 22.854 1.00 92.62 109 VAL A N 1
ATOM 854 C CA . VAL A 1 109 ? -15.432 -4.643 23.226 1.00 92.62 109 VAL A CA 1
ATOM 855 C C . VAL A 1 109 ? -15.314 -4.828 24.739 1.00 92.62 109 VAL A C 1
ATOM 857 O O . VAL A 1 109 ? -16.213 -5.406 25.350 1.00 92.62 109 VAL A O 1
ATOM 860 N N . SER A 1 110 ? -14.261 -4.285 25.352 1.00 88.69 110 SER A N 1
ATOM 861 C CA . SER A 1 110 ? -14.048 -4.351 26.804 1.00 88.69 110 SER A CA 1
ATOM 862 C C . SER A 1 110 ? -15.175 -3.657 27.578 1.00 88.69 110 SER A C 1
ATOM 864 O O . SER A 1 110 ? -15.741 -4.235 28.509 1.00 88.69 110 SER A O 1
ATOM 866 N N . GLU A 1 111 ? -15.578 -2.459 27.144 1.00 88.44 111 GLU A N 1
ATOM 867 C CA . GLU A 1 111 ? -16.716 -1.720 27.710 1.00 88.44 111 GLU A CA 1
ATOM 868 C C . GLU A 1 111 ? -18.035 -2.490 27.551 1.00 88.44 111 GLU A C 1
ATOM 870 O O . GLU A 1 111 ? -18.820 -2.605 28.494 1.00 88.44 111 GLU A O 1
ATOM 875 N N . THR A 1 112 ? -18.262 -3.094 26.383 1.00 90.06 112 THR A N 1
ATOM 876 C CA . THR A 1 112 ? -19.455 -3.915 26.122 1.00 90.06 112 THR A CA 1
ATOM 877 C C . THR A 1 112 ? -19.496 -5.142 27.035 1.00 90.06 112 THR A C 1
ATOM 879 O O . THR A 1 112 ? -20.554 -5.504 27.556 1.00 90.06 112 THR A O 1
ATOM 882 N N . GLN A 1 113 ? -18.349 -5.774 27.281 1.00 88.31 113 GLN A N 1
ATOM 883 C CA . GLN A 1 113 ? -18.261 -6.930 28.166 1.00 88.31 113 GLN A CA 1
ATOM 884 C C . GLN A 1 113 ? -18.489 -6.550 29.637 1.00 88.31 113 GLN A C 1
ATOM 886 O O . GLN A 1 113 ? -19.148 -7.295 30.367 1.00 88.31 113 GLN A O 1
ATOM 891 N N . ALA A 1 114 ? -18.030 -5.370 30.061 1.00 87.00 114 ALA A N 1
ATOM 892 C CA . ALA A 1 114 ? -18.352 -4.808 31.371 1.00 87.00 114 ALA A CA 1
ATOM 893 C C . ALA A 1 114 ? -19.862 -4.547 31.530 1.00 87.00 114 ALA A C 1
ATOM 895 O O . ALA A 1 114 ? -20.457 -4.928 32.542 1.00 87.00 114 ALA A O 1
ATOM 896 N N . LEU A 1 115 ? -20.511 -3.980 30.506 1.00 88.50 115 LEU A N 1
ATOM 897 C CA . LEU A 1 115 ? -21.963 -3.774 30.492 1.00 88.50 115 LEU A CA 1
ATOM 898 C C . LEU A 1 115 ? -22.743 -5.092 30.570 1.00 88.50 115 LEU A C 1
ATOM 900 O O . LEU A 1 115 ? -23.736 -5.170 31.290 1.00 88.50 115 LEU A O 1
ATOM 904 N N . HIS A 1 116 ? -22.283 -6.144 29.890 1.00 89.50 116 HIS A N 1
ATOM 905 C CA . HIS A 1 116 ? -22.916 -7.462 29.972 1.00 89.50 116 HIS A CA 1
ATOM 906 C C . HIS A 1 116 ? -22.828 -8.064 31.389 1.00 89.50 116 HIS A C 1
ATOM 908 O O . HIS A 1 116 ? -23.799 -8.647 31.878 1.00 89.50 116 HIS A O 1
ATOM 914 N N . SER A 1 117 ? -21.693 -7.904 32.082 1.00 86.88 117 SER A N 1
ATOM 915 C CA . SER A 1 117 ? -21.578 -8.286 33.500 1.00 86.88 117 SER A CA 1
ATOM 916 C C . SER A 1 117 ? -22.558 -7.507 34.383 1.00 86.88 117 SER A C 1
ATOM 918 O O . SER A 1 117 ? -23.236 -8.103 35.222 1.00 86.88 117 SER A O 1
ATOM 920 N N . LEU A 1 118 ? -22.672 -6.192 34.176 1.00 88.38 118 LEU A N 1
ATOM 921 C CA . LEU A 1 118 ? -23.599 -5.338 34.926 1.00 88.38 118 LEU A CA 1
ATOM 922 C C . LEU A 1 118 ? -25.063 -5.737 34.699 1.00 88.38 118 LEU A C 1
ATOM 924 O O . LEU A 1 118 ? -25.815 -5.860 35.664 1.00 88.38 118 LEU A O 1
ATOM 928 N N . ASP A 1 119 ? -25.464 -6.009 33.457 1.00 90.12 119 ASP A N 1
ATOM 929 C CA . ASP A 1 119 ? -26.814 -6.490 33.134 1.00 90.12 119 ASP A CA 1
ATOM 930 C C . ASP A 1 119 ? -27.134 -7.822 33.839 1.00 90.12 119 ASP A C 1
ATOM 932 O O . ASP A 1 119 ? -28.212 -7.985 34.420 1.00 90.12 119 ASP A O 1
ATOM 936 N N . SER A 1 120 ? -26.173 -8.754 33.875 1.00 89.25 120 SER A N 1
ATOM 937 C CA . SER A 1 120 ? -26.308 -10.012 34.623 1.00 89.25 120 SER A CA 1
ATOM 938 C C . SER A 1 120 ? -26.531 -9.770 36.120 1.00 89.25 120 SER A C 1
ATOM 940 O O . SER A 1 120 ? -27.457 -10.338 36.707 1.00 89.25 120 SER A O 1
ATOM 942 N N . LEU A 1 121 ? -25.746 -8.882 36.739 1.00 89.25 121 LEU A N 1
ATOM 943 C CA . LEU A 1 121 ? -25.928 -8.505 38.143 1.00 89.25 121 LEU A CA 1
ATOM 944 C C . LEU A 1 121 ? -27.299 -7.870 38.393 1.00 89.25 121 LEU A C 1
ATOM 946 O O . LEU A 1 121 ? -27.991 -8.258 39.335 1.00 89.25 121 LEU A O 1
ATOM 950 N N . CYS A 1 122 ? -27.735 -6.941 37.538 1.00 88.31 122 CYS A N 1
ATOM 951 C CA . CYS A 1 122 ? -29.052 -6.318 37.647 1.00 88.31 122 CYS A CA 1
ATOM 952 C C . CYS A 1 122 ? -30.181 -7.359 37.608 1.00 88.31 122 CYS A C 1
ATOM 954 O O . CYS A 1 122 ? -31.109 -7.293 38.420 1.00 88.31 122 CYS A O 1
ATOM 956 N N . LYS A 1 123 ? -30.086 -8.360 36.723 1.00 87.75 123 LYS A N 1
ATOM 957 C CA . LYS A 1 123 ? -31.038 -9.482 36.664 1.00 87.75 123 LYS A CA 1
ATOM 958 C C . LYS A 1 123 ? -31.030 -10.307 37.954 1.00 87.75 123 LYS A C 1
ATOM 960 O O . LYS A 1 123 ? -32.101 -10.622 38.473 1.00 87.75 123 LYS A O 1
ATOM 965 N N . GLN A 1 124 ? -29.858 -10.611 38.514 1.00 85.94 124 GLN A N 1
ATOM 966 C CA . GLN A 1 124 ? -29.746 -11.345 39.783 1.00 85.94 124 GLN A CA 1
ATOM 967 C C . GLN A 1 124 ? -30.335 -10.559 40.968 1.00 85.94 124 GLN A C 1
ATOM 969 O O . GLN A 1 124 ? -31.080 -11.121 41.775 1.00 85.94 124 GLN A O 1
ATOM 974 N N . VAL A 1 125 ? -30.086 -9.247 41.042 1.00 86.12 125 VAL A N 1
ATOM 975 C CA . VAL A 1 125 ? -30.700 -8.355 42.041 1.00 86.12 125 VAL A CA 1
ATOM 976 C C . VAL A 1 125 ? -32.225 -8.348 41.902 1.00 86.12 125 VAL A C 1
ATOM 978 O O . VAL A 1 125 ? -32.933 -8.458 42.905 1.00 86.12 125 VAL A O 1
ATOM 981 N N . ALA A 1 126 ? -32.755 -8.272 40.678 1.00 85.00 126 ALA A N 1
ATOM 982 C CA . ALA A 1 126 ? -34.198 -8.310 40.437 1.00 85.00 126 ALA A CA 1
ATOM 983 C C . ALA A 1 126 ? -34.837 -9.627 40.918 1.00 85.00 126 ALA A C 1
ATOM 985 O O . ALA A 1 126 ? -35.890 -9.597 41.564 1.00 85.00 126 ALA A O 1
ATOM 986 N N . VAL A 1 127 ? -34.178 -10.769 40.677 1.00 85.00 127 VAL A N 1
ATOM 987 C CA . VAL A 1 127 ? -34.600 -12.077 41.208 1.00 85.00 127 VAL A CA 1
ATOM 988 C C . VAL A 1 127 ? -34.617 -12.059 42.736 1.00 85.00 127 VAL A C 1
ATOM 990 O O . VAL A 1 127 ? -35.616 -12.461 43.330 1.00 85.00 127 VAL A O 1
ATOM 993 N N . LEU A 1 128 ? -33.575 -11.534 43.389 1.00 83.38 128 LEU A N 1
ATOM 994 C CA . LEU A 1 128 ? -33.532 -11.441 44.851 1.00 83.38 128 LEU A CA 1
ATOM 995 C C . LEU A 1 128 ? -34.664 -10.566 45.410 1.00 83.38 128 LEU A C 1
ATOM 997 O O . LEU A 1 128 ? -35.292 -10.933 46.404 1.00 83.38 128 LEU A O 1
ATOM 1001 N N . ILE A 1 129 ? -34.959 -9.428 44.774 1.00 81.50 129 ILE A N 1
ATOM 1002 C CA . ILE A 1 129 ? -36.085 -8.563 45.156 1.00 81.50 129 ILE A CA 1
ATOM 1003 C C . ILE A 1 129 ? -37.406 -9.332 45.048 1.00 81.50 129 ILE A C 1
ATOM 1005 O O . ILE A 1 129 ? -38.220 -9.275 45.971 1.00 81.50 129 ILE A O 1
ATOM 1009 N N . ALA A 1 130 ? -37.623 -10.074 43.958 1.00 80.19 130 ALA A N 1
ATOM 1010 C CA . ALA A 1 130 ? -38.812 -10.907 43.795 1.00 80.19 130 ALA A CA 1
ATOM 1011 C C . ALA A 1 130 ? -38.890 -11.999 44.879 1.00 80.19 130 ALA A C 1
ATOM 1013 O O . ALA A 1 130 ? -39.919 -12.131 45.541 1.00 80.19 130 ALA A O 1
ATOM 1014 N N . MET A 1 131 ? -37.783 -12.703 45.137 1.00 77.12 131 MET A N 1
ATOM 1015 C CA . MET A 1 131 ? -37.675 -13.724 46.184 1.00 77.12 131 MET A CA 1
ATOM 1016 C C . MET A 1 131 ? -37.891 -13.175 47.593 1.00 77.12 131 MET A C 1
ATOM 1018 O O . MET A 1 131 ? -38.367 -13.912 48.441 1.00 77.12 131 MET A O 1
ATOM 1022 N N . LYS A 1 132 ? -37.544 -11.914 47.876 1.00 72.12 132 LYS A N 1
ATOM 1023 C CA . LYS A 1 132 ? -37.803 -11.274 49.177 1.00 72.12 132 LYS A CA 1
ATOM 1024 C C . LYS A 1 132 ? -39.222 -10.733 49.306 1.00 72.12 132 LYS A C 1
ATOM 1026 O O . LYS A 1 132 ? -39.694 -10.578 50.428 1.00 72.12 132 LYS A O 1
ATOM 1031 N N . LYS A 1 133 ? -39.913 -10.455 48.196 1.00 69.19 133 LYS A N 1
ATOM 1032 C CA . LYS A 1 133 ? -41.330 -10.082 48.235 1.00 69.19 133 LYS A CA 1
ATOM 1033 C C . LYS A 1 133 ? -42.165 -11.273 48.710 1.00 69.19 133 LYS A C 1
ATOM 1035 O O . LYS A 1 133 ? -42.824 -11.133 49.727 1.00 69.19 133 LYS A O 1
ATOM 1040 N N . VAL A 1 134 ? -42.061 -12.436 48.065 1.00 60.75 134 VAL A N 1
ATOM 1041 C CA . VAL A 1 134 ? -42.899 -13.641 48.301 1.00 60.75 134 VAL A CA 1
ATOM 1042 C C . VAL A 1 134 ? -43.042 -14.118 49.777 1.00 60.75 134 VAL A C 1
ATOM 1044 O O . VAL A 1 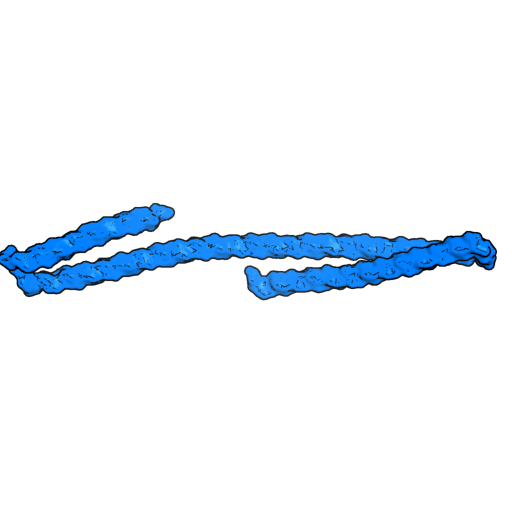134 ? -44.155 -14.475 50.164 1.00 60.75 134 VAL A O 1
ATOM 1047 N N . PRO A 1 135 ? -42.002 -14.128 50.638 1.00 59.56 135 PRO A N 1
ATOM 1048 C CA . PRO A 1 135 ? -42.068 -14.728 51.976 1.00 59.56 135 PRO A CA 1
ATOM 1049 C C . PRO A 1 135 ? -42.665 -13.804 53.044 1.00 59.56 135 PRO A C 1
ATOM 1051 O O . PRO A 1 135 ? -43.181 -14.273 54.058 1.00 59.56 135 PRO A O 1
ATOM 1054 N N . LEU A 1 136 ? -42.616 -12.481 52.851 1.00 55.50 136 LEU A N 1
ATOM 1055 C CA . LEU A 1 136 ? -42.908 -11.521 53.926 1.00 55.50 136 LEU A CA 1
ATOM 1056 C C . LEU A 1 136 ? -44.398 -11.408 54.283 1.00 55.50 136 LEU A C 1
ATOM 1058 O O . LEU A 1 136 ? -44.729 -10.835 55.315 1.00 55.50 136 LEU A O 1
ATOM 1062 N N . HIS A 1 137 ? -45.302 -11.953 53.467 1.00 55.56 137 HIS A N 1
ATOM 1063 C CA . HIS A 1 137 ? -46.749 -11.855 53.701 1.00 55.56 137 HIS A CA 1
ATOM 1064 C C . HIS A 1 137 ? -47.359 -13.062 54.432 1.00 55.56 137 HIS A C 1
ATOM 1066 O O . HIS A 1 137 ? -48.511 -12.973 54.853 1.00 55.56 137 HIS A O 1
ATOM 1072 N N . LYS A 1 138 ? -46.643 -14.194 54.557 1.00 56.75 138 LYS A N 1
ATOM 1073 C CA . LYS A 1 138 ? -47.187 -15.444 55.139 1.00 56.75 138 LYS A CA 1
ATOM 1074 C C . LYS A 1 138 ? -46.242 -16.212 56.073 1.00 56.75 138 LYS A C 1
ATOM 1076 O O . LYS A 1 138 ? -46.666 -17.215 56.642 1.00 56.75 138 LYS A O 1
ATOM 1081 N N . ALA A 1 139 ? -44.996 -15.778 56.244 1.00 60.81 139 ALA A N 1
ATOM 1082 C CA . ALA A 1 139 ? -44.033 -16.516 57.052 1.00 60.81 139 ALA A CA 1
ATOM 1083 C C . ALA A 1 139 ? -44.292 -16.386 58.565 1.00 60.81 139 ALA A C 1
ATOM 1085 O O . ALA A 1 139 ? -44.450 -15.284 59.092 1.00 60.81 139 ALA A O 1
ATOM 1086 N N . SER A 1 140 ? -44.284 -17.522 59.268 1.00 67.38 140 SER A N 1
ATOM 1087 C CA . SER A 1 140 ? -44.352 -17.599 60.732 1.00 67.38 140 SER A CA 1
ATOM 1088 C C . SER A 1 140 ? -42.980 -17.982 61.300 1.00 67.38 140 SER A C 1
ATOM 1090 O O . SER A 1 140 ? -42.357 -18.908 60.778 1.00 67.38 140 SER A O 1
ATOM 1092 N N . PRO A 1 141 ? -42.507 -17.348 62.390 1.00 65.56 141 PRO A N 1
ATOM 1093 C CA . PRO A 1 141 ? -41.230 -17.694 63.021 1.00 65.56 141 PRO A CA 1
ATOM 1094 C C . PRO A 1 141 ? -41.193 -19.117 63.606 1.00 65.56 141 PRO A C 1
ATOM 1096 O O . PRO A 1 141 ? -40.113 -19.617 63.906 1.00 65.56 141 PRO A O 1
ATOM 1099 N N . ASN A 1 142 ? -42.347 -19.782 63.731 1.00 72.94 142 ASN A N 1
ATOM 1100 C CA . ASN A 1 142 ? -42.463 -21.149 64.243 1.00 72.94 142 ASN A CA 1
ATOM 1101 C C . ASN A 1 142 ? -42.563 -22.217 63.133 1.00 72.94 142 ASN A C 1
ATOM 1103 O O . ASN A 1 142 ? -42.620 -23.405 63.444 1.00 72.94 142 ASN A O 1
ATOM 1107 N N . ASP A 1 143 ? -42.596 -21.824 61.854 1.00 80.75 143 ASP A N 1
ATOM 1108 C CA . ASP A 1 143 ? -42.654 -22.754 60.723 1.00 80.75 143 ASP A CA 1
ATOM 1109 C C . ASP A 1 143 ? -41.251 -23.045 60.163 1.00 80.75 143 ASP A C 1
ATOM 1111 O O . ASP A 1 143 ? -40.542 -22.173 59.651 1.00 80.75 143 ASP A O 1
ATOM 1115 N N . LEU A 1 144 ? -40.854 -24.316 60.234 1.00 76.00 144 LEU A N 1
ATOM 1116 C CA . LEU A 1 144 ? -39.543 -24.786 59.799 1.00 76.00 144 LEU A CA 1
ATOM 1117 C C . LEU A 1 144 ? -39.334 -24.636 58.279 1.00 76.00 144 LEU A C 1
ATOM 1119 O O . LEU A 1 144 ? -38.186 -24.512 57.843 1.00 76.00 144 LEU A O 1
ATOM 1123 N N . CYS A 1 145 ? -40.406 -24.640 57.473 1.00 77.50 145 CYS A N 1
ATOM 1124 C CA . CYS A 1 145 ? -40.322 -24.387 56.029 1.00 77.50 145 CYS A CA 1
ATOM 1125 C C . CYS A 1 145 ? -39.993 -22.921 55.743 1.00 77.50 145 CYS A C 1
ATOM 1127 O O . CYS A 1 145 ? -39.000 -22.649 55.065 1.00 77.50 145 CYS A O 1
ATOM 1129 N N . SER A 1 146 ? -40.732 -21.991 56.352 1.00 74.81 146 SER A N 1
ATOM 1130 C CA . SER A 1 146 ? -40.456 -20.550 56.278 1.00 74.81 146 SER A CA 1
ATOM 1131 C C . SER A 1 146 ? -39.005 -20.220 56.670 1.00 74.81 146 SER A C 1
ATOM 1133 O O . SER A 1 146 ? -38.304 -19.495 55.963 1.00 74.81 146 SER A O 1
ATOM 1135 N N . LEU A 1 147 ? -38.493 -20.811 57.759 1.00 72.50 147 LEU A N 1
ATOM 1136 C CA . LEU A 1 147 ? -37.102 -20.617 58.199 1.00 72.50 147 LEU A CA 1
ATOM 1137 C C . LEU A 1 147 ? -36.058 -21.180 57.212 1.00 72.50 147 LEU A C 1
ATOM 1139 O O . LEU A 1 147 ? -34.972 -20.608 57.073 1.00 72.50 147 LEU A O 1
ATOM 1143 N N . LYS A 1 148 ? -36.356 -22.287 56.514 1.00 78.69 148 LYS A N 1
ATOM 1144 C CA . LYS A 1 148 ? -35.483 -22.844 55.463 1.00 78.69 148 LYS A CA 1
ATOM 1145 C C . LYS A 1 148 ? -35.452 -21.955 54.219 1.00 78.69 148 LYS A C 1
ATOM 1147 O O . LYS A 1 148 ? -34.365 -21.726 53.688 1.00 78.69 148 LYS A O 1
ATOM 1152 N N . GLU A 1 149 ? -36.592 -21.415 53.796 1.00 75.88 149 GLU A N 1
ATOM 1153 C CA . GLU A 1 149 ? -36.666 -20.456 52.684 1.00 75.88 149 GLU A CA 1
ATOM 1154 C C . GLU A 1 149 ? -35.881 -19.176 52.997 1.00 75.88 149 GLU A C 1
ATOM 1156 O O . GLU A 1 149 ? -35.054 -18.749 52.188 1.00 75.88 149 GLU A O 1
ATOM 1161 N N . PHE A 1 150 ? -36.029 -18.623 54.209 1.00 76.81 150 PHE A N 1
ATOM 1162 C CA . PHE A 1 150 ? -35.223 -17.481 54.657 1.00 76.81 150 PHE A CA 1
ATOM 1163 C C . PHE A 1 150 ? -33.723 -17.779 54.653 1.00 76.81 150 PHE A C 1
ATOM 1165 O O . PHE A 1 150 ? -32.929 -16.937 54.229 1.00 76.81 150 PHE A O 1
ATOM 1172 N N . ARG A 1 151 ? -33.314 -18.980 55.084 1.00 79.56 151 ARG A N 1
ATOM 1173 C CA . ARG A 1 151 ? -31.907 -19.398 55.016 1.00 79.56 151 ARG A CA 1
ATOM 1174 C C . ARG A 1 151 ? -31.415 -19.453 53.567 1.00 79.56 151 ARG A C 1
ATOM 1176 O O . ARG A 1 151 ? -30.321 -18.965 53.301 1.00 79.56 151 ARG A O 1
ATOM 1183 N N . GLY A 1 152 ? -32.217 -19.987 52.644 1.00 82.25 152 GLY A N 1
ATOM 1184 C CA . GLY A 1 152 ? -31.905 -20.018 51.212 1.00 82.25 152 GLY A CA 1
ATOM 1185 C C . GLY A 1 152 ? -31.720 -18.619 50.618 1.00 82.25 152 GLY A C 1
ATOM 1186 O O . GLY A 1 152 ? -30.701 -18.349 49.986 1.00 82.25 152 GLY A O 1
ATOM 1187 N N . ILE A 1 153 ? -32.646 -17.699 50.904 1.00 81.94 153 ILE A N 1
ATOM 1188 C CA . ILE A 1 153 ? -32.564 -16.291 50.477 1.00 81.94 153 ILE A CA 1
ATOM 1189 C C . ILE A 1 153 ? -31.308 -15.612 51.036 1.00 81.94 153 ILE A C 1
ATOM 1191 O O . ILE A 1 153 ? -30.648 -14.848 50.329 1.00 81.94 153 ILE A O 1
ATOM 1195 N N . ASN A 1 154 ? -30.951 -15.886 52.293 1.00 82.19 154 ASN A N 1
ATOM 1196 C CA . ASN A 1 154 ? -29.759 -15.314 52.917 1.00 82.19 154 ASN A CA 1
ATOM 1197 C C . ASN A 1 154 ? -28.465 -15.810 52.249 1.00 82.19 154 ASN A C 1
ATOM 1199 O O . ASN A 1 154 ? -27.551 -15.023 52.020 1.00 82.19 154 ASN A O 1
ATOM 1203 N N . THR A 1 155 ? -28.396 -17.092 51.877 1.00 84.81 155 THR A N 1
ATOM 1204 C CA . THR A 1 155 ? -27.259 -17.644 51.122 1.00 84.81 155 THR A CA 1
ATOM 1205 C C . THR A 1 155 ? -27.113 -16.971 49.756 1.00 84.81 155 THR A C 1
ATOM 1207 O O . THR A 1 155 ? -26.014 -16.552 49.401 1.00 84.81 155 THR A O 1
ATOM 1210 N N . VAL A 1 156 ? -28.219 -16.797 49.018 1.00 85.00 156 VAL A N 1
ATOM 1211 C CA . VAL A 1 156 ? -28.217 -16.085 47.726 1.00 85.00 156 VAL A CA 1
ATOM 1212 C C . VAL A 1 156 ? -27.796 -14.621 47.903 1.00 85.00 156 VAL A C 1
ATOM 1214 O O . VAL A 1 156 ? -26.999 -14.122 47.117 1.00 85.00 156 VAL A O 1
ATOM 1217 N N . THR A 1 157 ? -28.265 -13.953 48.964 1.00 85.62 157 THR A N 1
ATOM 1218 C CA . THR A 1 157 ? -27.896 -12.557 49.273 1.00 85.62 157 THR A CA 1
ATOM 1219 C C . THR A 1 157 ? -26.383 -12.411 49.460 1.00 85.62 157 THR A C 1
ATOM 1221 O O . THR A 1 157 ? -25.773 -11.582 48.796 1.00 85.62 157 THR A O 1
ATOM 1224 N N . LYS A 1 158 ? -25.763 -13.260 50.289 1.00 87.31 158 LYS A N 1
ATOM 1225 C CA . LYS A 1 158 ? -24.310 -13.217 50.543 1.00 87.31 158 LYS A CA 1
ATOM 1226 C C . LYS A 1 158 ? -23.472 -13.521 49.300 1.00 87.31 158 LYS A C 1
ATOM 1228 O O . LYS A 1 158 ? -22.410 -12.932 49.103 1.00 87.31 158 LYS A O 1
ATOM 1233 N N . SER A 1 159 ? -23.941 -14.451 48.465 1.00 88.06 159 SER A N 1
ATOM 1234 C CA . SER A 1 159 ? -23.288 -14.756 47.189 1.00 88.06 159 SER A CA 1
ATOM 1235 C C . SER A 1 159 ? -23.322 -13.549 46.253 1.00 88.06 159 SER A C 1
ATOM 1237 O O . SER A 1 159 ? -22.307 -13.227 45.645 1.00 88.06 159 SER A O 1
ATOM 1239 N N . LEU A 1 160 ? -24.467 -12.866 46.165 1.00 88.56 160 LEU A N 1
ATOM 1240 C CA . LEU A 1 160 ? -24.635 -11.688 45.318 1.00 88.56 160 LEU A CA 1
ATOM 1241 C C . LEU A 1 160 ? -23.817 -10.491 45.820 1.00 88.56 160 LEU A C 1
ATOM 1243 O O . LEU A 1 160 ? -23.223 -9.797 45.006 1.00 88.56 160 LEU A O 1
ATOM 1247 N N . GLU A 1 161 ? -23.731 -10.277 47.136 1.00 88.12 161 GLU A N 1
ATOM 1248 C CA . GLU A 1 161 ? -22.835 -9.270 47.732 1.00 88.12 161 GLU A CA 1
ATOM 1249 C C . GLU A 1 161 ? -21.380 -9.501 47.302 1.00 88.12 161 GLU A C 1
ATOM 1251 O O . GLU A 1 161 ? -20.730 -8.588 46.801 1.00 88.12 161 GLU A O 1
ATOM 1256 N N . SER A 1 162 ? -20.904 -10.749 47.378 1.00 89.06 162 SER A N 1
ATOM 1257 C CA . SER A 1 162 ? -19.543 -11.109 46.950 1.00 89.06 162 SER A CA 1
ATOM 1258 C C . SER A 1 162 ? -19.320 -10.933 45.438 1.00 89.06 162 SER A C 1
ATOM 1260 O O . SER A 1 162 ? -18.203 -10.668 44.994 1.00 89.06 162 SER A O 1
ATOM 1262 N N . GLU A 1 163 ? -20.361 -11.119 44.623 1.00 87.19 163 GLU A N 1
ATOM 1263 C CA . GLU A 1 163 ? -20.324 -10.890 43.172 1.00 87.19 163 GLU A CA 1
ATOM 1264 C C . GLU A 1 163 ? -20.258 -9.389 42.845 1.00 87.19 163 GLU A C 1
ATOM 1266 O O . GLU A 1 163 ? -19.447 -8.965 42.021 1.00 87.19 163 GLU A O 1
ATOM 1271 N N . ILE A 1 164 ? -21.062 -8.576 43.541 1.00 86.44 164 ILE A N 1
ATOM 1272 C CA . ILE A 1 164 ? -21.071 -7.113 43.422 1.00 86.44 164 ILE A CA 1
ATOM 1273 C C . ILE A 1 164 ? -19.709 -6.541 43.822 1.00 86.44 164 ILE A C 1
ATOM 1275 O O . ILE A 1 164 ? -19.144 -5.752 43.070 1.00 86.44 164 ILE A O 1
ATOM 1279 N N . ASP A 1 165 ? -19.143 -6.967 44.952 1.00 87.88 165 ASP A N 1
ATOM 1280 C CA . ASP A 1 165 ? -17.831 -6.494 45.415 1.00 87.88 165 ASP A CA 1
ATOM 1281 C C . ASP A 1 165 ? -16.706 -6.822 44.419 1.00 87.88 165 ASP A C 1
ATOM 1283 O O . ASP A 1 165 ? -15.783 -6.021 44.217 1.00 87.88 165 ASP A O 1
ATOM 1287 N N . ARG A 1 166 ? -16.796 -7.979 43.747 1.00 87.62 166 ARG A N 1
ATOM 1288 C CA . ARG A 1 166 ? -15.858 -8.370 42.686 1.00 87.62 166 ARG A CA 1
ATOM 1289 C C . ARG A 1 166 ? -15.980 -7.476 41.456 1.00 87.62 166 ARG A C 1
ATOM 1291 O O . ARG A 1 166 ? -14.963 -6.983 40.973 1.00 87.62 166 ARG A O 1
ATOM 1298 N N . GLU A 1 167 ? -17.192 -7.224 40.972 1.00 83.69 167 GLU A N 1
ATOM 1299 C CA . GLU A 1 167 ? -17.403 -6.358 39.804 1.00 83.69 167 GLU A CA 1
ATOM 1300 C C . GLU A 1 167 ? -17.086 -4.883 40.100 1.00 83.69 167 GLU A C 1
ATOM 1302 O O . GLU A 1 167 ? -16.469 -4.214 39.274 1.00 83.69 167 GLU A O 1
ATOM 1307 N N . VAL A 1 168 ? -17.386 -4.380 41.303 1.00 83.56 168 VAL A N 1
ATOM 1308 C CA . VAL A 1 168 ? -16.991 -3.024 41.731 1.00 83.56 168 VAL A CA 1
ATOM 1309 C C . VAL A 1 168 ? -15.471 -2.872 41.751 1.00 83.56 168 VAL A C 1
ATOM 1311 O O . VAL A 1 168 ? -14.950 -1.837 41.341 1.00 83.56 168 VAL A O 1
ATOM 1314 N N . SER A 1 169 ? -14.750 -3.894 42.213 1.00 85.56 169 SER A N 1
ATOM 1315 C CA . SER A 1 169 ? -13.284 -3.923 42.176 1.00 85.56 169 SER A CA 1
ATOM 1316 C C . SER A 1 169 ? -12.745 -3.954 40.740 1.00 85.56 169 SER A C 1
ATOM 1318 O O . SER A 1 169 ? -11.768 -3.270 40.447 1.00 85.56 169 SER A O 1
ATOM 1320 N N . ARG A 1 170 ? -13.398 -4.700 39.837 1.00 81.12 170 ARG A N 1
ATOM 1321 C CA . ARG A 1 170 ? -13.012 -4.810 38.419 1.00 81.12 170 ARG A CA 1
ATOM 1322 C C . ARG A 1 170 ? -13.190 -3.501 37.641 1.00 81.12 170 ARG A C 1
ATOM 1324 O O . ARG A 1 170 ? -12.402 -3.230 36.747 1.00 81.12 170 ARG A O 1
ATOM 1331 N N . LEU A 1 171 ? -14.195 -2.698 37.991 1.00 74.38 171 LEU A N 1
ATOM 1332 C CA . LEU A 1 171 ? -14.529 -1.428 37.328 1.00 74.38 171 LEU A CA 1
ATOM 1333 C C . LEU A 1 171 ? -13.755 -0.203 37.859 1.00 74.38 171 LEU A C 1
ATOM 1335 O O . LEU A 1 171 ? -13.940 0.896 37.347 1.00 74.38 171 LEU A O 1
ATOM 1339 N N . LYS A 1 172 ? -12.939 -0.352 38.911 1.00 70.62 172 LYS A N 1
ATOM 1340 C CA . LYS A 1 172 ? -12.157 0.743 39.529 1.00 70.62 172 LYS A CA 1
ATOM 1341 C C . LYS A 1 172 ? -10.755 0.939 38.925 1.00 70.62 172 LYS A C 1
ATOM 1343 O O . LYS A 1 172 ? -9.965 1.693 39.493 1.00 70.62 172 LYS A O 1
ATOM 1348 N N . ILE A 1 173 ? -10.452 0.256 37.825 1.00 48.38 173 ILE A N 1
ATOM 1349 C CA . ILE A 1 173 ? -9.207 0.355 37.047 1.00 48.38 173 ILE A CA 1
ATOM 1350 C C . ILE A 1 173 ? -9.525 1.121 35.766 1.00 48.38 173 ILE A C 1
ATOM 1352 O O . ILE A 1 173 ? -8.715 1.999 35.403 1.00 48.38 173 ILE A O 1
#

Sequence (173 aa):
MGLHGFSEASSILDSIKKILLKWDKHCSNLHSLADQISGIERCNEEAIHFPKEMLGAVQITINSKILETLQNLSRDMEELEAEHTALVSLLDQALNQSHRLLEKNEQTVSETQALHSLDSLCKQVAVLIAMKKVPLHKASPNDLCSLKEFRGINTVTKSLESEIDREVSRLKI

Foldseek 3Di:
DPPVLVVLLVVLVVQLVVLVVLVVVLVVLVVVLVVVVVVLVVCVVVVVDDDPVVSVVVVVVSVVSNVVSVVSNVVSVVSNVVSVVVNVVSVVVVVVVVVVVVVVVVVVVVVVVLVVLVVVLVVLVVVLVVLVVPLPPDDDPPDPVSVVSVVVSVVSVVVSVVSVVVSVVVVPD

Radius of gyration: 42.17 Å; chains: 1; bounding box: 81×37×114 Å

pLDDT: mean 86.26, std 10.27, range [48.38, 96.44]